Protein AF-A0A1Y0MY47-F1 (afdb_monomer)

Nearest PDB structures (foldseek):
  3zuo-assembly1_A  TM=5.019E-01  e=5.724E-01  Ornithodoros moubata
  3zuo-assembly2_B  TM=4.704E-01  e=4.628E-01  Ornithodoros moubata
  5hcd-assembly1_C  TM=4.624E-01  e=4.628E-01  Ornithodoros moubata
  3q6a-assembly1_D  TM=3.380E-01  e=1.490E+00  Staphylococcus saprophyticus subsp. saprophyticus ATCC 15305 = NCTC 7292
  8vo3-assembly1_A-2  TM=2.794E-01  e=2.279E+00  Papaver somniferum

Sequence (112 aa):
MNTKENYNECLANLVGKWTTEDDKYNYIFQIFPYTEDGAETDMYQLHFIENSTGKLMFGFYKISIENGSCYIDFLNTKHKVLSIERSIKIPTMKLEDKHGNITIYQGRESVF

Secondary structure (DSSP, 8-state):
--HHHHHHHHHTTT-EEEE-TT--EEEEEEEEEEEETTEEEEEEEEEEEETTT--EEEEEEEEEEETTEEEEEETTEEEEEEEEE--SS--EEEEE-TTS-EEEEEEEP---

Mean predicted aligned error: 6.35 Å

pLDDT: mean 82.99, std 14.49, range [35.62, 96.19]

Foldseek 3Di:
DPPVVVCCVVPVQVAAWKAFPVRQKTKGWDAPFDDDPNDTDQKGKIWMAGPVPRDIDIWIKHWDADPNWIWIATPNWIWTWPDFADDPPWTWTWTATPVRDITIITGDPDPD

Solvent-accessible surface area (backbone atoms only — not comparable to full-atom values): 6462 Å² total; per-residue (Å²): 133,62,71,72,62,67,42,47,81,72,41,77,70,62,63,45,37,32,26,43,89,84,53,54,41,44,37,36,42,44,97,47,68,40,65,59,99,85,40,84,48,80,35,22,44,26,40,36,29,34,60,92,76,65,49,78,45,80,52,51,32,33,72,51,75,56,96,92,40,40,31,42,36,39,90,97,41,59,23,39,57,75,48,72,46,85,47,98,84,55,29,38,35,36,33,29,39,91,86,69,52,77,49,58,30,39,43,49,84,80,90,122

Structure (mmCIF, N/CA/C/O backbone):
data_AF-A0A1Y0MY47-F1
#
_entry.id   AF-A0A1Y0MY47-F1
#
loop_
_atom_site.group_PDB
_atom_site.id
_atom_site.type_symbol
_atom_site.label_atom_id
_atom_site.label_alt_id
_atom_site.label_comp_id
_atom_site.label_asym_id
_atom_site.label_entity_id
_atom_site.label_seq_id
_atom_site.pdbx_PDB_ins_code
_atom_site.Cartn_x
_atom_site.Cartn_y
_atom_site.Cartn_z
_atom_site.occupancy
_atom_site.B_iso_or_equiv
_atom_site.auth_seq_id
_atom_site.auth_comp_id
_atom_site.auth_asym_id
_atom_site.auth_atom_id
_atom_site.pdbx_PDB_model_num
ATOM 1 N N . MET A 1 1 ? 11.654 2.343 -23.619 1.00 43.41 1 MET A N 1
ATOM 2 C CA . ME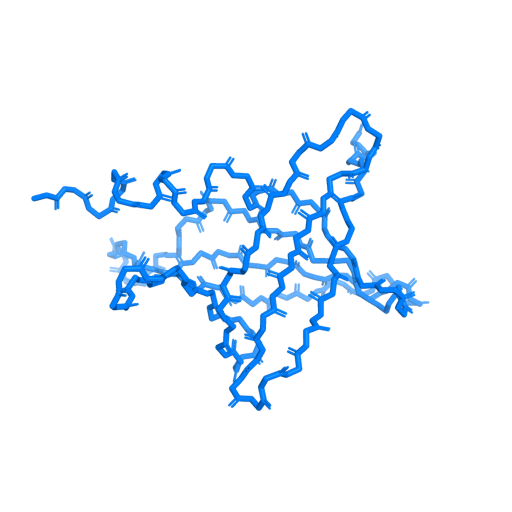T A 1 1 ? 10.742 3.066 -22.708 1.00 43.41 1 MET A CA 1
ATOM 3 C C . MET A 1 1 ? 11.266 2.879 -21.305 1.00 43.41 1 MET A C 1
ATOM 5 O O . MET A 1 1 ? 11.540 1.746 -20.931 1.00 43.41 1 MET A O 1
ATOM 9 N N . ASN A 1 2 ? 11.512 3.979 -20.600 1.00 45.41 2 ASN A N 1
ATOM 10 C CA . ASN A 1 2 ? 12.129 3.977 -19.281 1.00 45.41 2 ASN A CA 1
ATOM 11 C C . ASN A 1 2 ? 11.060 3.549 -18.266 1.00 45.41 2 ASN A C 1
ATOM 13 O O . ASN A 1 2 ? 10.022 4.203 -18.182 1.00 45.41 2 ASN A O 1
ATOM 17 N N . THR A 1 3 ? 11.264 2.462 -17.519 1.00 50.91 3 THR A N 1
ATOM 18 C CA . THR A 1 3 ? 10.296 1.939 -16.528 1.00 50.91 3 THR A CA 1
ATOM 19 C C . THR A 1 3 ? 9.818 3.056 -15.589 1.00 50.91 3 THR A C 1
ATOM 21 O O . THR A 1 3 ? 8.635 3.164 -15.279 1.00 50.91 3 THR A O 1
ATOM 24 N N . LYS A 1 4 ? 10.732 3.984 -15.271 1.00 49.25 4 LYS A N 1
ATOM 25 C CA . LYS A 1 4 ? 10.536 5.209 -14.481 1.00 49.25 4 LYS A CA 1
ATOM 26 C C . LYS A 1 4 ? 9.463 6.179 -15.005 1.00 49.25 4 LYS A C 1
ATOM 28 O O . LYS A 1 4 ? 8.815 6.831 -14.195 1.00 49.25 4 LYS A O 1
ATOM 33 N N . GLU A 1 5 ? 9.262 6.290 -16.319 1.00 49.53 5 GLU A N 1
ATOM 34 C CA . GLU A 1 5 ? 8.27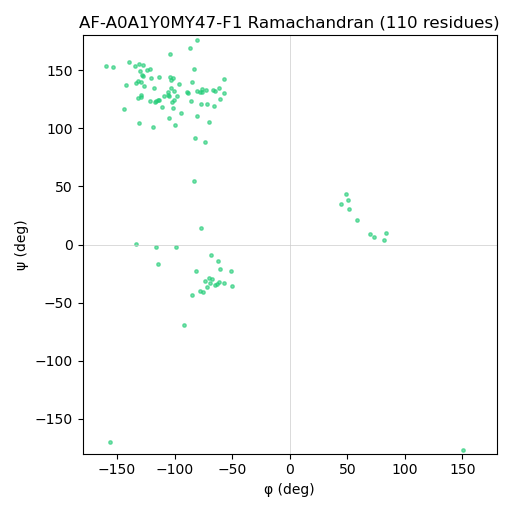3 7.214 -16.906 1.00 49.53 5 GLU A CA 1
ATOM 35 C C . GLU A 1 5 ? 6.844 6.668 -16.801 1.00 49.53 5 GLU A C 1
ATOM 37 O O . GLU A 1 5 ? 5.942 7.408 -16.419 1.00 49.53 5 GLU A O 1
ATOM 42 N N . ASN A 1 6 ? 6.646 5.364 -17.019 1.00 51.00 6 ASN A N 1
ATOM 43 C CA . ASN A 1 6 ? 5.336 4.717 -16.854 1.00 51.00 6 ASN A CA 1
ATOM 44 C C . ASN A 1 6 ? 4.886 4.688 -15.383 1.00 51.00 6 ASN A C 1
ATOM 46 O O . ASN A 1 6 ? 3.697 4.746 -15.077 1.00 51.00 6 ASN A O 1
ATOM 50 N N . TYR A 1 7 ? 5.845 4.632 -14.457 1.00 61.38 7 TYR A N 1
ATOM 51 C CA . TYR A 1 7 ? 5.588 4.711 -13.025 1.00 61.38 7 TYR A CA 1
ATOM 52 C C . TYR A 1 7 ? 5.011 6.071 -12.605 1.00 61.38 7 TYR A C 1
ATOM 54 O O . TYR A 1 7 ? 4.139 6.101 -11.743 1.00 61.38 7 TYR A O 1
ATOM 62 N N . ASN A 1 8 ? 5.411 7.185 -13.229 1.00 55.94 8 ASN A N 1
ATOM 63 C CA . ASN A 1 8 ? 4.949 8.521 -12.831 1.00 55.94 8 ASN A CA 1
ATOM 64 C C . ASN A 1 8 ? 3.431 8.726 -12.992 1.00 55.94 8 ASN A C 1
ATOM 66 O O . ASN A 1 8 ? 2.838 9.393 -12.147 1.00 55.94 8 ASN A O 1
ATOM 70 N N . GLU A 1 9 ? 2.782 8.121 -13.993 1.00 57.97 9 GLU A N 1
ATOM 71 C CA . GLU A 1 9 ? 1.316 8.198 -14.141 1.00 57.97 9 GLU A CA 1
ATOM 72 C C . GLU A 1 9 ? 0.575 7.376 -13.076 1.00 57.97 9 GLU A C 1
ATOM 74 O O . GLU A 1 9 ? -0.446 7.817 -12.551 1.00 57.97 9 GLU A O 1
ATOM 79 N N . CYS A 1 10 ? 1.119 6.219 -12.689 1.00 66.44 10 CYS A N 1
ATOM 80 C CA . CYS A 1 10 ? 0.537 5.373 -11.645 1.00 66.44 10 CYS A CA 1
ATOM 81 C C . CYS A 1 10 ? 0.876 5.835 -10.211 1.00 66.44 10 CYS A C 1
ATOM 83 O O . CYS A 1 10 ? 0.174 5.455 -9.274 1.00 66.44 10 CYS A O 1
ATOM 85 N N . LEU A 1 11 ? 1.964 6.597 -10.007 1.00 65.81 11 LEU A N 1
ATOM 86 C CA . LEU A 1 11 ? 2.621 6.716 -8.692 1.00 65.81 11 LEU A CA 1
ATOM 87 C C . LEU A 1 11 ? 2.979 8.109 -8.214 1.00 65.81 11 LEU A C 1
ATOM 89 O O . LEU A 1 11 ? 3.487 8.217 -7.094 1.00 65.81 11 LEU A O 1
ATOM 93 N N . ALA A 1 12 ? 2.686 9.169 -8.968 1.00 61.75 12 ALA A N 1
ATOM 94 C CA . ALA A 1 12 ? 3.029 10.534 -8.553 1.00 61.75 12 ALA A CA 1
ATOM 95 C C . ALA A 1 12 ? 2.563 10.881 -7.121 1.00 61.75 12 ALA A C 1
ATOM 97 O O . ALA A 1 12 ? 3.143 11.746 -6.464 1.00 61.75 12 ALA A O 1
ATOM 98 N N . ASN A 1 13 ? 1.547 10.173 -6.614 1.00 69.19 13 ASN A N 1
ATOM 99 C CA . ASN A 1 13 ? 0.924 10.460 -5.333 1.00 69.19 13 ASN A CA 1
ATOM 100 C C . ASN A 1 13 ? 1.054 9.365 -4.266 1.00 69.19 13 ASN A C 1
ATOM 102 O O . ASN A 1 13 ? 0.593 9.619 -3.160 1.00 69.19 13 ASN A O 1
ATOM 106 N N . LEU A 1 14 ? 1.673 8.206 -4.542 1.00 80.06 14 LEU A N 1
ATOM 107 C CA . LEU A 1 14 ? 1.785 7.109 -3.560 1.00 80.06 14 LEU A CA 1
ATOM 108 C C . LEU A 1 14 ? 2.720 7.463 -2.395 1.00 80.06 14 LEU A C 1
ATOM 110 O O . LEU A 1 14 ? 2.503 7.028 -1.268 1.00 80.06 14 LEU A O 1
ATOM 114 N N . VAL A 1 15 ? 3.760 8.256 -2.653 1.00 84.00 15 VAL A N 1
ATOM 115 C CA . VAL A 1 15 ? 4.733 8.635 -1.622 1.00 84.00 15 VAL A CA 1
ATOM 116 C C . VAL A 1 15 ? 4.049 9.394 -0.502 1.00 84.00 15 VAL A C 1
ATOM 118 O O . VAL A 1 15 ? 3.410 10.424 -0.736 1.00 84.00 15 VAL A O 1
ATOM 121 N N . GLY A 1 16 ? 4.224 8.894 0.715 1.00 86.69 16 GLY A N 1
ATOM 122 C CA . GLY A 1 16 ? 3.630 9.482 1.902 1.00 86.69 16 GLY A CA 1
ATOM 123 C C . GLY A 1 16 ? 3.340 8.455 2.982 1.00 86.69 16 GLY A C 1
ATOM 124 O O . GLY A 1 16 ? 3.651 7.268 2.854 1.00 86.69 16 GLY A O 1
ATOM 125 N N . LYS A 1 17 ? 2.738 8.957 4.059 1.00 91.44 17 LYS A N 1
ATOM 126 C CA . LYS A 1 17 ? 2.263 8.172 5.190 1.00 91.44 17 LYS A CA 1
ATOM 127 C C . LYS A 1 17 ? 0.765 7.923 5.038 1.00 91.44 17 LYS A C 1
ATOM 129 O O . LYS A 1 17 ? 0.002 8.871 4.873 1.00 91.44 17 LYS A O 1
ATOM 134 N N . TRP A 1 18 ? 0.355 6.669 5.134 1.00 92.56 18 TRP A N 1
ATOM 135 C CA . TRP A 1 18 ? -1.003 6.200 4.889 1.00 92.56 18 TRP A CA 1
ATOM 136 C C . TRP A 1 18 ? -1.464 5.296 6.023 1.00 92.56 18 TRP A C 1
ATOM 138 O O . TRP A 1 18 ? -0.690 4.474 6.504 1.00 92.56 18 TRP A O 1
ATOM 148 N N . THR A 1 19 ? -2.723 5.406 6.425 1.00 94.62 19 THR A N 1
ATOM 149 C CA . THR A 1 19 ? -3.332 4.521 7.428 1.00 94.62 19 THR A CA 1
ATOM 150 C C . THR A 1 19 ? -4.709 4.069 6.965 1.00 94.62 19 THR A C 1
ATOM 152 O O . THR A 1 19 ? -5.362 4.768 6.191 1.00 94.62 19 THR A O 1
ATOM 155 N N . THR A 1 20 ? -5.150 2.914 7.436 1.00 92.81 20 THR A N 1
ATOM 156 C CA . THR A 1 20 ? -6.512 2.399 7.256 1.00 92.81 20 THR A CA 1
ATOM 157 C C . THR A 1 20 ? -7.447 2.916 8.351 1.00 92.81 20 THR A C 1
ATOM 159 O O . THR A 1 20 ? -7.006 3.516 9.329 1.00 92.81 20 THR A O 1
ATOM 162 N N . GLU A 1 21 ? -8.757 2.704 8.194 1.00 90.19 21 GLU A N 1
ATOM 163 C CA . GLU A 1 21 ? -9.767 3.140 9.176 1.00 90.19 21 GLU A CA 1
ATOM 164 C C . GLU A 1 21 ? -9.588 2.489 10.557 1.00 90.19 21 GLU A C 1
ATOM 166 O O . GLU A 1 21 ? -9.835 3.131 11.574 1.00 90.19 21 GLU A O 1
ATOM 171 N N . ASP A 1 22 ? -9.100 1.245 10.601 1.00 90.50 22 ASP A N 1
ATOM 172 C CA . ASP A 1 22 ? -8.769 0.558 11.855 1.00 90.50 22 ASP A CA 1
ATOM 173 C C . ASP A 1 22 ? -7.563 1.175 12.590 1.00 90.50 22 ASP A C 1
ATOM 175 O O . ASP A 1 22 ? -7.273 0.787 13.721 1.00 90.50 22 ASP A O 1
ATOM 179 N N . ASP A 1 23 ? -6.865 2.112 11.935 1.00 89.56 23 ASP A N 1
ATOM 180 C CA . ASP A 1 23 ? -5.670 2.820 12.386 1.00 89.56 23 ASP A CA 1
ATOM 181 C C . ASP A 1 23 ? -4.635 1.890 13.030 1.00 89.56 23 ASP A C 1
ATOM 183 O O . ASP A 1 23 ? -3.942 2.254 13.982 1.00 89.56 23 ASP A O 1
ATOM 187 N N . LYS A 1 24 ? -4.533 0.655 12.525 1.00 93.88 24 LYS A N 1
ATOM 188 C CA . LYS A 1 24 ? -3.646 -0.359 13.100 1.00 93.88 24 LYS A CA 1
ATOM 189 C C . LYS A 1 24 ? -2.186 -0.094 12.744 1.00 93.88 24 LYS A C 1
ATOM 191 O O . LYS A 1 24 ? -1.298 -0.237 13.590 1.00 93.88 24 LYS A O 1
ATOM 196 N N . TYR A 1 25 ? -1.944 0.304 11.497 1.00 94.62 25 TYR A N 1
ATOM 197 C CA . TYR A 1 25 ? -0.612 0.558 10.964 1.00 94.62 25 TYR A CA 1
ATOM 198 C C . TYR A 1 25 ? -0.552 1.871 10.196 1.00 94.62 25 TYR A C 1
ATOM 200 O O . TYR A 1 25 ? -1.411 2.171 9.373 1.00 94.62 25 TYR A O 1
ATOM 208 N N . ASN A 1 26 ? 0.543 2.599 10.390 1.00 94.50 26 ASN A N 1
ATOM 209 C CA . ASN A 1 26 ? 0.951 3.662 9.486 1.00 94.50 26 ASN A CA 1
ATOM 210 C C . ASN A 1 26 ? 1.958 3.118 8.468 1.00 94.50 26 ASN A C 1
ATOM 212 O O . ASN A 1 26 ? 3.083 2.794 8.840 1.00 94.50 26 ASN A O 1
ATOM 216 N N . TYR A 1 27 ? 1.574 3.067 7.197 1.00 93.94 27 TYR A N 1
ATOM 217 C CA . TYR A 1 27 ? 2.404 2.679 6.058 1.00 93.94 27 TYR A CA 1
ATOM 218 C C . TYR A 1 27 ? 3.116 3.896 5.474 1.00 93.94 27 TYR A C 1
ATOM 220 O O . TYR A 1 27 ? 2.484 4.911 5.205 1.00 93.94 27 TYR A O 1
ATOM 228 N N . ILE A 1 28 ? 4.420 3.805 5.247 1.00 92.56 28 ILE A N 1
ATOM 229 C CA . ILE A 1 28 ? 5.247 4.874 4.689 1.00 92.56 28 ILE A CA 1
ATOM 230 C C . ILE A 1 28 ? 5.840 4.361 3.377 1.00 92.56 28 ILE A C 1
ATOM 232 O O . ILE A 1 28 ? 6.808 3.599 3.378 1.00 92.56 28 ILE A O 1
ATOM 236 N N . PHE A 1 29 ? 5.246 4.778 2.260 1.00 89.81 29 PHE A N 1
ATOM 237 C CA . PHE A 1 29 ? 5.731 4.440 0.922 1.00 89.81 29 PHE A CA 1
ATOM 238 C C . PHE A 1 29 ? 6.805 5.446 0.504 1.00 89.81 29 PHE A C 1
ATOM 240 O O . PHE A 1 29 ? 6.559 6.656 0.501 1.00 89.81 29 PHE A O 1
ATOM 247 N N . GLN A 1 30 ? 7.996 4.953 0.161 1.00 84.06 30 GLN A N 1
ATOM 248 C CA . GLN A 1 30 ? 9.153 5.768 -0.211 1.00 84.06 30 GLN A CA 1
ATOM 249 C C . GLN A 1 30 ? 9.751 5.286 -1.536 1.00 84.06 30 GLN A C 1
ATOM 251 O O . GLN A 1 30 ? 9.917 4.089 -1.745 1.00 84.06 30 GLN A O 1
ATOM 256 N N . ILE A 1 31 ? 10.166 6.212 -2.407 1.00 78.38 31 ILE A N 1
ATOM 257 C CA . ILE A 1 31 ? 10.844 5.886 -3.679 1.00 78.38 31 ILE A CA 1
ATOM 258 C C . ILE A 1 31 ? 12.343 5.670 -3.419 1.00 78.38 31 ILE A C 1
ATOM 260 O O . ILE A 1 31 ? 13.196 6.334 -4.003 1.00 78.38 31 ILE A O 1
ATOM 264 N N . PHE A 1 32 ? 12.668 4.764 -2.499 1.00 78.25 32 PHE A N 1
ATOM 265 C CA . PHE A 1 32 ? 14.026 4.253 -2.340 1.00 78.25 32 PHE A CA 1
ATOM 266 C C . PHE A 1 32 ? 14.088 2.894 -3.036 1.00 78.25 32 PHE A C 1
ATOM 268 O O . PHE A 1 32 ? 13.527 1.931 -2.500 1.00 78.25 32 PHE A O 1
ATOM 275 N N . PRO A 1 33 ? 14.675 2.818 -4.248 1.00 74.56 33 PRO A N 1
ATOM 276 C CA . PRO A 1 33 ? 14.809 1.553 -4.949 1.00 74.56 33 PRO A CA 1
ATOM 277 C C . PRO A 1 33 ? 15.657 0.608 -4.103 1.00 74.56 33 PRO A C 1
ATOM 279 O O . PRO A 1 33 ? 16.689 0.992 -3.549 1.00 74.56 33 PRO A O 1
ATOM 282 N N . TYR A 1 34 ? 15.195 -0.627 -3.985 1.00 76.06 34 TYR A N 1
ATOM 283 C CA . TYR A 1 34 ? 15.965 -1.684 -3.365 1.00 76.06 34 TYR A CA 1
ATOM 284 C C . TYR A 1 34 ? 17.040 -2.156 -4.343 1.00 76.06 34 TYR A C 1
ATOM 286 O O . TYR A 1 34 ? 16.754 -2.417 -5.516 1.00 76.06 34 TYR A O 1
ATOM 294 N N . THR A 1 35 ? 18.272 -2.257 -3.855 1.00 77.12 35 THR A N 1
ATOM 295 C CA . THR A 1 35 ? 19.393 -2.821 -4.599 1.00 77.12 35 THR A CA 1
ATOM 296 C C . THR A 1 35 ? 19.711 -4.212 -4.069 1.00 77.12 35 THR A C 1
ATOM 298 O O . THR A 1 35 ? 19.901 -4.403 -2.868 1.00 77.12 35 THR A O 1
ATOM 301 N N . GLU A 1 36 ? 19.781 -5.182 -4.974 1.00 76.06 36 GLU A N 1
ATOM 302 C CA . GLU A 1 36 ? 20.216 -6.551 -4.688 1.00 76.06 36 GLU A CA 1
ATOM 303 C C . GLU A 1 36 ? 21.501 -6.794 -5.480 1.00 76.06 36 GLU A C 1
ATOM 305 O O . GLU A 1 36 ? 21.544 -6.540 -6.683 1.00 76.06 36 GLU A O 1
ATOM 310 N N . ASP A 1 37 ? 22.586 -7.164 -4.796 1.00 81.88 37 ASP A N 1
ATOM 311 C CA . ASP A 1 37 ? 23.911 -7.391 -5.399 1.00 81.88 37 ASP A CA 1
ATOM 312 C C . ASP A 1 37 ? 24.435 -6.240 -6.286 1.00 81.88 37 ASP A C 1
ATOM 314 O O . ASP A 1 37 ? 25.196 -6.436 -7.234 1.00 81.88 37 ASP A O 1
ATOM 318 N N . GLY A 1 38 ? 24.042 -5.002 -5.968 1.00 74.56 38 GLY A N 1
ATOM 319 C CA . GLY A 1 38 ? 24.450 -3.803 -6.707 1.00 74.56 38 GLY A CA 1
ATOM 320 C C . GLY A 1 38 ? 23.646 -3.524 -7.982 1.00 74.56 38 GLY A C 1
ATOM 321 O O . GLY A 1 38 ? 23.946 -2.545 -8.666 1.00 74.56 38 GLY A O 1
ATOM 322 N N . ALA A 1 39 ? 22.617 -4.321 -8.287 1.00 72.75 39 ALA A N 1
ATOM 323 C CA . ALA A 1 39 ? 21.658 -4.049 -9.354 1.00 72.75 39 ALA A CA 1
ATOM 324 C C . ALA A 1 39 ? 20.392 -3.371 -8.801 1.00 72.75 39 ALA A C 1
ATOM 326 O O . ALA A 1 39 ? 19.885 -3.745 -7.741 1.00 72.75 39 ALA A O 1
ATOM 327 N N . GLU A 1 40 ? 19.869 -2.367 -9.513 1.00 66.81 40 GLU A N 1
ATOM 328 C CA . GLU A 1 40 ? 18.554 -1.790 -9.203 1.00 66.81 40 GLU A CA 1
ATOM 329 C C . GLU A 1 40 ? 17.450 -2.822 -9.474 1.00 66.81 40 GLU A C 1
ATOM 331 O O . GLU A 1 40 ? 17.426 -3.456 -10.531 1.00 66.81 40 GLU A O 1
ATOM 336 N N . THR A 1 41 ? 16.523 -2.973 -8.527 1.00 75.62 41 THR A N 1
ATOM 337 C CA . THR A 1 41 ? 15.326 -3.812 -8.685 1.00 75.62 41 THR A CA 1
ATOM 338 C C . THR A 1 41 ? 14.081 -2.953 -8.928 1.00 75.62 41 THR A C 1
ATOM 340 O O . THR A 1 41 ? 14.060 -1.762 -8.621 1.00 75.62 41 THR A O 1
ATOM 343 N N . ASP A 1 42 ? 12.997 -3.571 -9.407 1.00 76.00 42 ASP A N 1
ATOM 344 C CA . ASP A 1 42 ? 11.662 -2.946 -9.473 1.00 76.00 42 ASP A CA 1
ATOM 345 C C . ASP A 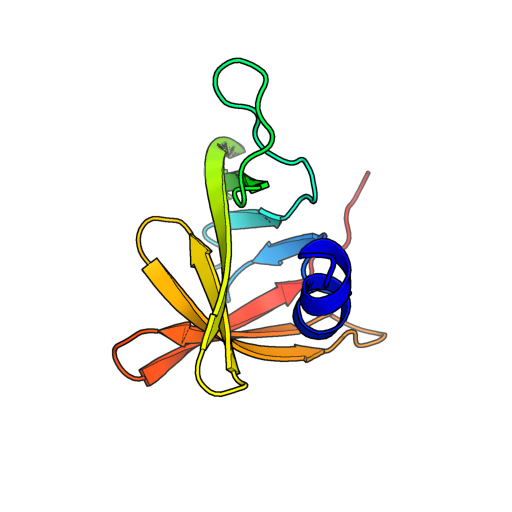1 42 ? 10.950 -2.897 -8.098 1.00 76.00 42 ASP A C 1
ATOM 347 O O . ASP A 1 42 ? 9.731 -2.714 -8.025 1.00 76.00 42 ASP A O 1
ATOM 351 N N . MET A 1 43 ? 11.680 -3.124 -7.000 1.00 84.69 43 MET A N 1
ATOM 352 C CA . MET A 1 43 ? 11.150 -3.091 -5.638 1.00 84.69 43 MET A CA 1
ATOM 353 C C . MET A 1 43 ? 11.562 -1.805 -4.929 1.00 84.69 43 MET A C 1
ATOM 355 O O . MET A 1 43 ? 12.672 -1.300 -5.079 1.00 84.69 43 MET A O 1
ATOM 359 N N . TYR A 1 44 ? 10.661 -1.303 -4.099 1.00 86.25 44 TYR A N 1
ATOM 360 C CA . TYR A 1 44 ? 10.834 -0.107 -3.292 1.00 86.25 44 TYR A CA 1
ATOM 361 C C . TYR A 1 44 ? 10.677 -0.447 -1.812 1.00 86.25 44 TYR A C 1
ATOM 363 O O . TYR A 1 44 ? 9.949 -1.373 -1.449 1.00 86.25 44 TYR A O 1
ATOM 371 N N . GLN A 1 45 ? 11.347 0.304 -0.943 1.00 88.00 45 GLN A N 1
ATOM 372 C CA . GLN A 1 45 ? 11.252 0.102 0.503 1.00 88.00 45 GLN A CA 1
ATOM 373 C C . GLN A 1 45 ? 9.900 0.562 1.064 1.00 88.00 45 GLN A C 1
ATOM 375 O O . GLN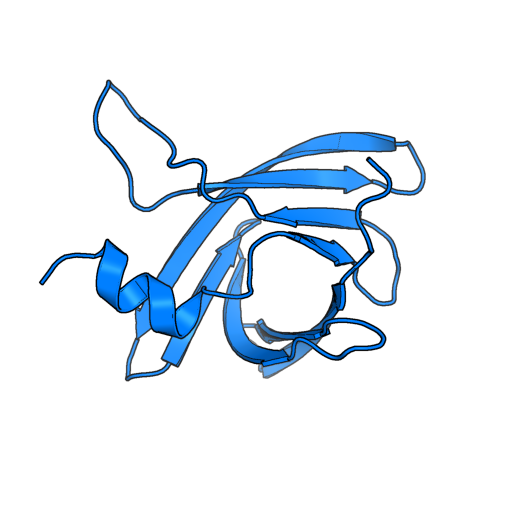 A 1 45 ? 9.447 1.677 0.808 1.00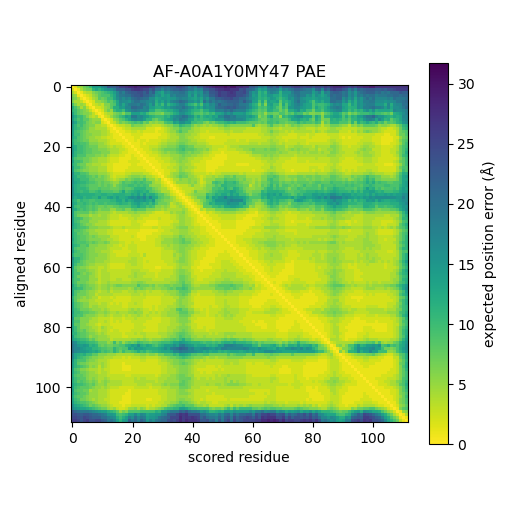 88.00 45 GLN A O 1
ATOM 380 N N . LEU A 1 46 ? 9.282 -0.284 1.888 1.00 91.75 46 LEU A N 1
ATOM 381 C CA . LEU A 1 46 ? 8.096 0.031 2.680 1.00 91.75 46 LEU A CA 1
ATOM 382 C C . LEU A 1 46 ? 8.460 0.007 4.162 1.00 91.75 46 LEU A C 1
ATOM 384 O O . LEU A 1 46 ? 8.897 -1.019 4.684 1.00 91.75 46 LEU A O 1
ATOM 388 N N . HIS A 1 47 ? 8.192 1.102 4.864 1.00 93.06 47 HIS A N 1
ATOM 389 C CA . HIS A 1 47 ? 8.176 1.095 6.323 1.00 93.06 47 HIS A CA 1
ATOM 390 C C . HIS A 1 47 ? 6.740 1.055 6.817 1.00 93.06 47 HIS A C 1
ATOM 392 O O . HIS A 1 47 ? 5.862 1.683 6.231 1.00 93.06 47 HIS A O 1
ATOM 398 N N . PHE A 1 48 ? 6.484 0.339 7.904 1.00 94.12 48 PHE A N 1
ATOM 399 C CA . PHE A 1 48 ? 5.191 0.397 8.567 1.00 94.12 48 PHE A CA 1
ATOM 400 C C . PHE A 1 48 ? 5.348 0.334 10.080 1.00 94.12 48 PHE A C 1
ATOM 402 O O . PHE A 1 48 ? 6.174 -0.407 10.610 1.00 94.12 48 PHE A O 1
ATOM 409 N N . ILE A 1 49 ? 4.579 1.171 10.768 1.00 94.94 49 ILE A N 1
ATOM 410 C CA . ILE A 1 49 ? 4.645 1.354 12.218 1.00 94.94 49 ILE A CA 1
ATOM 411 C C . ILE A 1 49 ? 3.332 0.854 12.800 1.00 94.94 49 ILE A C 1
ATOM 413 O O . ILE A 1 49 ? 2.268 1.313 12.387 1.00 94.94 49 ILE A O 1
ATOM 417 N N . GLU A 1 50 ? 3.400 -0.081 13.742 1.00 95.69 50 GLU A N 1
ATOM 418 C CA . GLU A 1 50 ? 2.235 -0.498 14.524 1.00 95.69 50 GLU A CA 1
ATOM 419 C C . GLU A 1 50 ? 1.852 0.600 15.517 1.00 95.69 50 GLU A C 1
ATOM 421 O O . GLU A 1 50 ? 2.656 0.966 16.373 1.00 95.69 50 GLU A O 1
ATOM 426 N N . ASN A 1 51 ? 0.630 1.125 15.431 1.00 92.19 51 ASN A N 1
ATOM 427 C CA . ASN A 1 51 ? 0.251 2.312 16.204 1.00 92.19 51 ASN A CA 1
ATOM 428 C C . ASN A 1 51 ? 0.125 2.045 17.708 1.00 92.19 51 ASN A C 1
ATOM 430 O O . ASN A 1 51 ? 0.385 2.938 18.510 1.00 92.19 51 ASN A O 1
ATOM 434 N N . SER A 1 52 ? -0.225 0.820 18.103 1.00 94.56 52 SER A N 1
ATOM 435 C CA . SER A 1 52 ? -0.378 0.446 19.515 1.00 94.56 52 SER A CA 1
ATOM 436 C C . SER A 1 52 ? 0.953 0.308 20.258 1.00 94.56 52 SER A C 1
ATOM 438 O O . SER A 1 52 ? 1.007 0.557 21.460 1.00 94.56 52 SER A O 1
ATOM 440 N N . THR A 1 53 ? 2.021 -0.096 19.566 1.00 96.12 53 THR A N 1
ATOM 441 C CA . THR A 1 53 ? 3.327 -0.400 20.178 1.00 96.12 53 THR A CA 1
ATOM 442 C C . THR A 1 53 ? 4.435 0.555 19.740 1.00 96.12 53 THR A C 1
ATOM 444 O O . THR A 1 53 ? 5.497 0.588 20.357 1.00 96.12 53 THR A O 1
ATOM 447 N N . GLY A 1 54 ? 4.224 1.305 18.655 1.00 93.38 54 GLY A N 1
ATOM 448 C CA . GLY A 1 54 ? 5.261 2.085 17.982 1.00 93.38 54 GLY A CA 1
ATOM 449 C C . GLY A 1 54 ? 6.304 1.223 17.263 1.00 93.38 54 GLY A C 1
ATOM 450 O O . GLY A 1 54 ? 7.324 1.747 16.815 1.00 93.38 54 GLY A O 1
ATOM 451 N N . LYS A 1 55 ? 6.092 -0.096 17.152 1.00 96.19 55 LYS A N 1
ATOM 452 C CA . LYS A 1 55 ? 7.060 -1.012 16.546 1.00 96.19 55 LYS A CA 1
ATOM 453 C C . LYS A 1 55 ? 7.220 -0.715 15.056 1.00 96.19 55 LYS A C 1
ATOM 455 O O . LYS A 1 55 ? 6.271 -0.856 14.284 1.00 96.19 55 LYS A O 1
ATOM 460 N N . LEU A 1 56 ? 8.443 -0.362 14.662 1.00 95.00 56 LEU A N 1
ATOM 461 C CA . LEU A 1 56 ? 8.836 -0.182 13.268 1.00 95.00 56 LEU A CA 1
ATOM 462 C C . LEU A 1 56 ? 9.127 -1.535 12.612 1.00 95.00 56 LEU A C 1
ATOM 464 O O . LEU A 1 56 ? 9.857 -2.366 13.155 1.00 95.00 56 LEU A O 1
ATOM 468 N N . MET A 1 57 ? 8.565 -1.731 11.426 1.00 94.81 57 MET A N 1
ATOM 469 C CA . MET A 1 57 ? 8.771 -2.899 10.585 1.00 94.81 57 MET A CA 1
ATOM 470 C C . MET A 1 57 ? 9.101 -2.472 9.157 1.00 94.81 57 MET A C 1
ATOM 472 O O . MET A 1 57 ? 8.752 -1.377 8.710 1.00 94.81 57 MET A O 1
ATOM 476 N N . PHE A 1 58 ? 9.786 -3.369 8.456 1.00 92.25 58 PHE A N 1
ATOM 477 C CA . PHE A 1 58 ? 10.317 -3.151 7.120 1.00 92.25 58 PHE A CA 1
ATOM 478 C C . PHE A 1 58 ? 9.722 -4.181 6.168 1.00 92.25 58 PHE A C 1
ATOM 480 O O . PHE A 1 58 ? 9.513 -5.339 6.531 1.00 92.25 58 PHE A O 1
ATOM 487 N N . GLY A 1 59 ? 9.459 -3.753 4.946 1.00 91.44 59 GLY A N 1
ATOM 488 C CA . GLY A 1 59 ? 9.015 -4.598 3.857 1.00 91.44 59 GLY A CA 1
ATOM 489 C C . GLY A 1 59 ? 9.363 -3.961 2.525 1.00 91.44 59 GLY A C 1
ATOM 490 O O . GLY A 1 59 ? 10.074 -2.957 2.454 1.00 91.44 59 GLY A O 1
ATOM 491 N N . PHE A 1 60 ? 8.817 -4.540 1.468 1.00 91.31 60 PHE A N 1
ATOM 492 C CA . PHE A 1 60 ? 8.985 -4.035 0.117 1.00 91.31 60 PHE A CA 1
ATOM 493 C C . PHE A 1 60 ? 7.628 -3.857 -0.540 1.00 91.31 60 PHE A C 1
ATOM 495 O O . PHE A 1 60 ? 6.657 -4.535 -0.183 1.00 91.31 60 PHE A O 1
ATOM 502 N N . TYR A 1 61 ? 7.582 -2.952 -1.509 1.00 91.19 61 TYR A N 1
ATOM 503 C CA . TYR A 1 61 ? 6.477 -2.857 -2.437 1.00 91.19 61 TYR A CA 1
ATOM 504 C C . TYR A 1 61 ? 6.970 -2.816 -3.879 1.00 91.19 61 TYR A C 1
ATOM 506 O O . TYR A 1 61 ? 8.050 -2.305 -4.166 1.00 91.19 61 TYR A O 1
ATOM 514 N N . LYS A 1 62 ? 6.168 -3.351 -4.794 1.00 89.19 62 LYS A N 1
ATOM 515 C CA . LYS A 1 62 ? 6.396 -3.285 -6.239 1.00 89.19 62 LYS A CA 1
ATOM 516 C C . LYS A 1 62 ? 5.185 -2.662 -6.907 1.00 89.19 62 LYS A C 1
ATOM 518 O O . LYS A 1 62 ? 4.063 -2.827 -6.431 1.00 89.19 62 LYS A O 1
ATOM 523 N N . ILE A 1 63 ? 5.413 -1.980 -8.025 1.00 86.06 63 ILE A N 1
ATOM 524 C CA . ILE A 1 63 ? 4.336 -1.535 -8.904 1.00 86.06 63 ILE A CA 1
ATOM 525 C C . ILE A 1 63 ? 4.401 -2.240 -10.239 1.00 86.06 63 ILE A C 1
ATOM 527 O O . ILE A 1 63 ? 5.471 -2.541 -10.762 1.00 86.06 63 ILE A O 1
ATOM 531 N N . SER A 1 64 ? 3.227 -2.525 -10.780 1.00 86.44 64 SER A N 1
ATOM 532 C CA . SER A 1 64 ? 3.064 -3.097 -12.106 1.00 86.44 64 SER A CA 1
ATOM 533 C C . SER A 1 64 ? 1.878 -2.458 -12.819 1.00 86.44 64 SER A C 1
ATOM 535 O O . SER A 1 64 ? 0.983 -1.887 -12.193 1.00 86.44 64 SER A O 1
ATOM 537 N N . ILE A 1 65 ? 1.895 -2.531 -14.148 1.00 85.38 65 ILE A N 1
ATOM 538 C CA . ILE A 1 65 ? 0.777 -2.131 -15.000 1.00 85.38 65 ILE A CA 1
ATOM 539 C C . ILE A 1 65 ? 0.317 -3.376 -15.743 1.00 85.38 65 ILE A C 1
ATOM 541 O O . ILE A 1 65 ? 1.101 -3.995 -16.461 1.00 85.38 65 ILE A O 1
ATOM 545 N N . GLU A 1 66 ? -0.953 -3.734 -15.589 1.00 87.25 66 GLU A N 1
ATOM 546 C CA . GLU A 1 66 ? -1.559 -4.885 -16.257 1.00 87.25 66 GLU A CA 1
ATOM 547 C C . GLU A 1 66 ? -2.879 -4.455 -16.878 1.00 87.25 66 GLU A C 1
ATOM 549 O O . GLU A 1 66 ? -3.736 -3.885 -16.205 1.00 87.25 66 GLU A O 1
ATOM 554 N N . ASN A 1 67 ? -3.041 -4.697 -18.182 1.00 86.94 67 ASN A N 1
ATOM 555 C CA . ASN A 1 67 ? -4.248 -4.331 -18.933 1.00 86.94 67 ASN A CA 1
ATOM 556 C C . ASN A 1 67 ? -4.670 -2.858 -18.735 1.00 86.94 67 ASN A C 1
ATOM 558 O O . ASN A 1 67 ? -5.852 -2.552 -18.599 1.00 86.94 67 ASN A O 1
ATOM 562 N N . GLY A 1 68 ? -3.692 -1.946 -18.666 1.00 83.12 68 GLY A N 1
ATOM 563 C CA . GLY A 1 68 ? -3.926 -0.512 -18.454 1.00 83.12 68 GLY A CA 1
ATOM 564 C C . GLY A 1 68 ? -4.345 -0.123 -17.031 1.00 83.12 68 GLY A C 1
ATOM 565 O O . GLY A 1 68 ? -4.670 1.034 -16.798 1.00 83.12 68 GLY A O 1
ATOM 566 N N . SER A 1 69 ? -4.345 -1.061 -16.079 1.00 87.19 69 SER A N 1
ATOM 567 C CA . SER A 1 69 ? -4.583 -0.796 -14.656 1.00 87.19 69 SER A CA 1
ATOM 568 C C . SER A 1 69 ? -3.275 -0.829 -13.867 1.00 87.19 69 SER A C 1
ATOM 570 O O . SER A 1 69 ? -2.416 -1.672 -14.122 1.00 87.19 69 SER A O 1
ATOM 572 N N . CYS A 1 70 ? -3.139 0.065 -12.888 1.00 88.50 70 CYS A N 1
ATOM 573 C CA . CYS A 1 70 ? -1.997 0.099 -11.978 1.00 88.50 70 CYS A CA 1
ATOM 574 C C . CYS A 1 70 ? -2.221 -0.863 -10.802 1.00 88.50 70 CYS A C 1
ATOM 576 O O . CYS A 1 70 ? -3.317 -0.919 -10.237 1.00 88.50 70 CYS A O 1
ATOM 578 N N . TYR A 1 71 ? -1.170 -1.569 -10.396 1.00 91.25 71 TYR A N 1
ATOM 579 C CA . TYR A 1 71 ? -1.179 -2.478 -9.256 1.00 91.25 71 TYR A CA 1
ATOM 580 C C . TYR A 1 71 ? -0.030 -2.176 -8.305 1.00 91.25 71 TYR A C 1
ATOM 582 O O . TYR A 1 71 ? 1.062 -1.816 -8.743 1.00 91.25 71 TYR A O 1
ATOM 590 N N . ILE A 1 72 ? -0.277 -2.367 -7.012 1.00 91.75 72 ILE A N 1
ATOM 591 C CA . ILE A 1 72 ? 0.730 -2.324 -5.961 1.00 91.75 72 ILE A CA 1
ATOM 592 C C . ILE A 1 72 ? 0.756 -3.652 -5.206 1.00 91.75 72 ILE A C 1
ATOM 594 O O . ILE A 1 72 ? 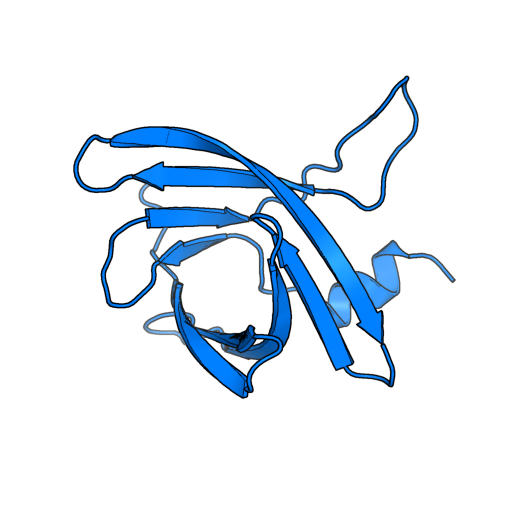-0.249 -4.113 -4.662 1.00 91.75 72 ILE A O 1
ATOM 598 N N . ASP A 1 73 ? 1.931 -4.262 -5.172 1.00 92.62 73 ASP A N 1
ATOM 599 C CA . ASP A 1 73 ? 2.211 -5.485 -4.433 1.00 92.62 73 ASP A CA 1
ATOM 600 C C . ASP A 1 73 ? 2.939 -5.108 -3.149 1.00 92.62 73 ASP A C 1
ATOM 602 O O . ASP A 1 73 ? 4.033 -4.559 -3.218 1.00 92.62 73 ASP A O 1
ATOM 606 N N . PHE A 1 74 ? 2.359 -5.382 -1.983 1.00 92.56 74 PHE A N 1
ATOM 607 C CA . PHE A 1 74 ? 3.022 -5.199 -0.688 1.00 92.56 74 PHE A CA 1
ATOM 608 C C . PHE A 1 74 ? 2.428 -6.155 0.345 1.00 92.56 74 PHE A C 1
ATOM 610 O O . PHE A 1 74 ? 1.281 -6.580 0.219 1.00 92.56 74 PHE A O 1
ATOM 617 N N . LEU A 1 75 ? 3.214 -6.533 1.360 1.00 89.19 75 LEU A N 1
ATOM 618 C CA . LEU A 1 75 ? 2.792 -7.493 2.396 1.00 89.19 75 LEU A CA 1
ATOM 619 C C . LEU A 1 75 ? 2.172 -8.778 1.813 1.00 89.19 75 LEU A C 1
ATOM 621 O O . LEU A 1 75 ? 1.144 -9.268 2.279 1.00 89.19 75 LEU A O 1
ATOM 625 N N . ASN A 1 76 ? 2.802 -9.310 0.760 1.00 87.81 76 ASN A N 1
ATOM 626 C CA . ASN A 1 76 ? 2.367 -10.509 0.034 1.00 87.81 76 ASN A CA 1
ATOM 627 C C . ASN A 1 76 ? 0.955 -10.416 -0.567 1.00 87.81 76 ASN A C 1
ATOM 629 O O . ASN A 1 76 ? 0.334 -11.442 -0.847 1.00 87.81 76 ASN A O 1
ATOM 633 N N . THR A 1 77 ? 0.447 -9.201 -0.775 1.00 91.69 77 THR A N 1
ATOM 634 C CA . THR A 1 77 ? -0.878 -8.967 -1.341 1.00 91.69 77 THR A CA 1
ATOM 635 C C . THR A 1 77 ? -0.786 -7.991 -2.504 1.00 91.69 77 THR A C 1
ATOM 637 O O . THR A 1 77 ? -0.204 -6.910 -2.396 1.00 91.69 77 THR A O 1
ATOM 640 N N . LYS A 1 78 ? -1.380 -8.400 -3.625 1.00 94.25 78 LYS A N 1
ATOM 641 C CA . LYS A 1 78 ? -1.536 -7.581 -4.819 1.00 94.25 78 LYS A CA 1
ATOM 642 C C . LYS A 1 78 ? -2.822 -6.790 -4.740 1.00 94.25 78 LYS A C 1
ATOM 644 O O . LYS A 1 78 ? -3.884 -7.378 -4.528 1.00 94.25 78 LYS A O 1
ATOM 649 N N . HIS A 1 79 ? -2.722 -5.493 -4.984 1.00 94.88 79 HIS A N 1
ATOM 650 C CA . HIS A 1 79 ? -3.870 -4.608 -4.993 1.00 94.88 79 HIS A CA 1
ATOM 651 C C . HIS A 1 79 ? -3.935 -3.822 -6.289 1.00 94.88 79 HIS A C 1
ATOM 653 O O . HIS A 1 79 ? -2.926 -3.288 -6.745 1.00 94.88 79 HIS A O 1
ATOM 659 N N . LYS A 1 80 ? -5.127 -3.706 -6.861 1.00 93.62 80 LYS A N 1
ATOM 660 C CA . LYS A 1 80 ? -5.398 -2.759 -7.935 1.00 93.62 80 LYS A CA 1
ATOM 661 C C . LYS A 1 80 ? -5.562 -1.366 -7.338 1.00 93.62 80 LYS A C 1
ATOM 663 O O . LYS A 1 80 ? -6.309 -1.177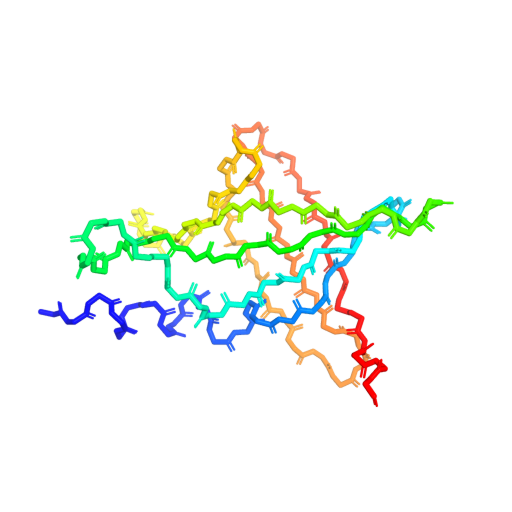 -6.380 1.00 93.62 80 LYS A O 1
ATOM 668 N N . VAL A 1 81 ? -4.881 -0.381 -7.911 1.00 91.69 81 VAL A N 1
ATOM 669 C CA . VAL A 1 81 ? -5.035 1.023 -7.525 1.00 91.69 81 VAL A CA 1
ATOM 670 C C . VAL A 1 81 ? -6.281 1.568 -8.216 1.00 91.69 81 VAL A C 1
ATOM 672 O O . VAL A 1 81 ? -6.301 1.711 -9.437 1.00 91.69 81 VAL A O 1
ATOM 675 N N . LEU A 1 82 ? -7.331 1.852 -7.444 1.00 91.50 82 LEU A N 1
ATOM 676 C CA . LEU A 1 82 ? -8.574 2.419 -7.974 1.00 91.50 82 LEU A CA 1
ATOM 677 C C . LEU A 1 82 ? -8.497 3.944 -8.084 1.00 91.50 82 LEU A C 1
ATOM 679 O O . LEU A 1 82 ? -8.926 4.514 -9.084 1.00 91.50 82 LEU A O 1
ATOM 683 N N . SER A 1 83 ? -7.953 4.608 -7.064 1.00 88.81 83 SER A N 1
ATOM 684 C CA . SER A 1 83 ? -7.660 6.043 -7.102 1.00 88.81 83 SER A CA 1
ATOM 685 C C . SER A 1 83 ? -6.625 6.439 -6.048 1.00 88.81 83 SER A C 1
ATOM 687 O O . SER A 1 83 ? -6.508 5.795 -5.004 1.00 88.81 83 SER A O 1
ATOM 689 N N . ILE A 1 84 ? -5.891 7.524 -6.316 1.00 87.25 84 ILE A N 1
ATOM 690 C CA . ILE A 1 84 ? -5.108 8.261 -5.318 1.00 87.25 84 ILE A CA 1
ATOM 691 C C . ILE A 1 84 ? -5.450 9.745 -5.466 1.00 87.25 84 ILE A C 1
ATOM 693 O O . ILE A 1 84 ? -5.025 10.411 -6.409 1.00 87.25 84 ILE A O 1
ATOM 697 N N . GLU A 1 85 ? -6.246 10.262 -4.540 1.00 85.50 85 GLU A N 1
ATOM 698 C CA . GLU A 1 85 ? -6.806 11.609 -4.569 1.00 85.50 85 GLU A CA 1
ATOM 699 C C . GLU A 1 85 ? -6.051 12.496 -3.569 1.00 85.50 85 GLU A C 1
ATOM 701 O O . GLU A 1 85 ? -6.211 12.357 -2.355 1.00 85.50 85 GLU A O 1
ATOM 706 N N . ARG A 1 86 ? -5.230 13.438 -4.054 1.00 72.62 86 ARG A N 1
ATOM 707 C CA . ARG A 1 86 ? -4.626 14.474 -3.198 1.00 72.62 86 ARG A CA 1
ATOM 708 C C . ARG A 1 86 ? -5.625 15.608 -2.980 1.00 72.62 86 ARG A C 1
ATOM 710 O O . ARG A 1 86 ? -5.716 16.540 -3.771 1.00 72.62 86 ARG A O 1
ATOM 717 N N . SER A 1 87 ? -6.406 15.499 -1.911 1.00 70.12 87 SER A N 1
ATOM 718 C CA . SER A 1 87 ? -7.284 16.570 -1.435 1.00 70.12 87 SER A CA 1
ATOM 719 C C . SER A 1 87 ? -6.509 17.568 -0.571 1.00 70.12 87 SER A C 1
ATOM 721 O O . SER A 1 87 ? -5.578 17.184 0.132 1.00 70.12 87 SER A O 1
ATOM 723 N N . ILE A 1 88 ? -6.950 18.831 -0.566 1.00 65.69 88 ILE A N 1
ATOM 724 C CA . ILE A 1 88 ? -6.466 19.887 0.346 1.00 65.69 88 ILE A CA 1
ATOM 725 C C . ILE A 1 88 ? 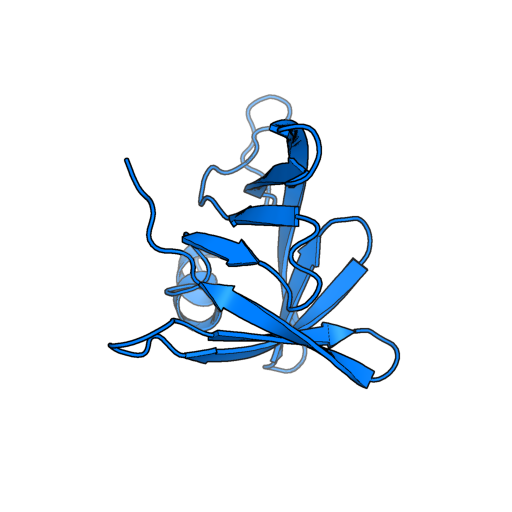-6.716 19.512 1.822 1.00 65.69 88 ILE A C 1
ATOM 727 O O . ILE A 1 88 ? -6.063 20.048 2.706 1.00 65.69 88 ILE A O 1
ATOM 731 N N . LYS A 1 89 ? -7.661 18.601 2.102 1.00 73.06 89 LYS A N 1
ATOM 732 C CA . LYS A 1 89 ? -7.988 18.167 3.469 1.00 73.06 89 LYS A CA 1
ATOM 733 C C . LYS A 1 89 ? -7.185 16.940 3.896 1.00 73.06 89 LYS A C 1
ATOM 735 O O . LYS A 1 89 ? -6.368 17.022 4.798 1.00 73.06 89 LYS A O 1
ATOM 740 N N . ILE A 1 90 ? -7.475 15.791 3.286 1.00 81.94 90 ILE A N 1
ATOM 741 C CA . ILE A 1 90 ? -6.871 14.497 3.624 1.00 81.94 90 ILE A CA 1
ATOM 742 C C . ILE A 1 90 ? -6.696 13.729 2.311 1.00 81.94 90 ILE A C 1
ATOM 744 O O . ILE A 1 90 ? -7.704 13.443 1.656 1.00 81.94 90 ILE A O 1
ATOM 748 N N . PRO A 1 91 ? -5.459 13.411 1.888 1.00 87.56 91 PRO A N 1
ATOM 749 C CA . PRO A 1 91 ? -5.236 12.542 0.741 1.00 87.56 91 PRO A CA 1
ATOM 750 C C . PRO A 1 91 ? -5.911 11.186 0.951 1.00 87.56 91 PRO A C 1
ATOM 752 O O . PRO A 1 91 ? -5.903 10.666 2.063 1.00 87.56 91 PRO A O 1
ATOM 755 N N . THR A 1 92 ? -6.476 10.587 -0.091 1.00 90.25 92 THR A N 1
ATOM 756 C CA . THR A 1 92 ? -7.042 9.232 0.003 1.00 90.25 92 THR A CA 1
ATOM 757 C C . THR A 1 92 ? -6.479 8.328 -1.077 1.00 90.25 92 THR A C 1
ATOM 759 O O . THR A 1 92 ? -6.207 8.773 -2.188 1.00 90.25 92 THR A O 1
ATOM 762 N N . MET A 1 93 ? -6.290 7.057 -0.745 1.00 91.12 93 MET A N 1
ATOM 763 C CA . MET A 1 93 ? -5.881 6.013 -1.675 1.00 91.12 93 MET A CA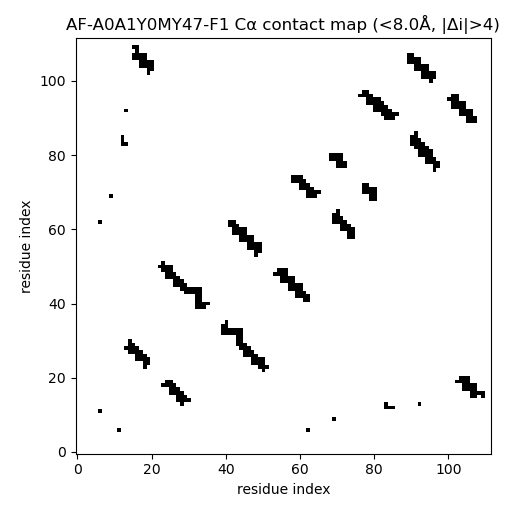 1
ATOM 764 C C . MET A 1 93 ? -6.845 4.838 -1.539 1.00 91.12 93 MET A C 1
ATOM 766 O O . MET A 1 93 ? -7.080 4.347 -0.439 1.00 91.12 93 MET A O 1
ATOM 770 N N . LYS A 1 94 ? -7.424 4.398 -2.656 1.00 93.12 94 LYS A N 1
ATOM 771 C CA . LYS A 1 94 ? -8.377 3.284 -2.708 1.00 93.12 94 LYS A CA 1
ATOM 772 C C . LYS A 1 94 ? -7.721 2.110 -3.413 1.00 93.12 94 LYS A C 1
ATOM 774 O O . LYS A 1 94 ? -7.358 2.224 -4.585 1.00 93.12 94 LYS A O 1
ATOM 779 N N . LEU A 1 95 ? -7.578 1.005 -2.694 1.00 94.25 95 LEU A N 1
ATOM 780 C CA . LEU A 1 95 ? -6.954 -0.218 -3.181 1.00 94.25 95 LEU A CA 1
ATOM 781 C C . LEU A 1 95 ? -7.973 -1.356 -3.177 1.00 94.25 95 LEU A C 1
ATOM 783 O O . LEU A 1 95 ? -8.693 -1.523 -2.199 1.00 94.25 95 LEU A O 1
ATOM 787 N N . GLU A 1 96 ? -8.022 -2.130 -4.255 1.00 95.81 96 GLU A N 1
ATOM 788 C CA . GLU A 1 96 ? -8.878 -3.312 -4.391 1.00 95.81 96 GLU A CA 1
ATOM 789 C C . GLU A 1 96 ? -8.027 -4.584 -4.357 1.00 95.81 96 GLU A C 1
ATOM 791 O O . GLU A 1 96 ? -7.054 -4.694 -5.104 1.00 95.81 96 GLU A O 1
ATOM 796 N N . ASP A 1 97 ? -8.369 -5.541 -3.496 1.00 94.62 97 ASP A N 1
ATOM 797 C CA . ASP A 1 97 ? -7.688 -6.835 -3.432 1.00 94.62 97 ASP A CA 1
ATOM 798 C C . ASP A 1 97 ? -8.177 -7.819 -4.519 1.00 94.62 97 ASP A C 1
ATOM 800 O O . ASP A 1 97 ? -9.119 -7.568 -5.271 1.00 94.62 97 ASP A O 1
ATOM 804 N N . LYS A 1 98 ? -7.555 -9.001 -4.591 1.00 92.62 98 LYS A N 1
ATOM 805 C CA . LYS A 1 98 ? -7.932 -10.061 -5.550 1.00 92.62 98 LYS A CA 1
ATOM 806 C C . LYS A 1 98 ? -9.358 -10.613 -5.380 1.00 92.62 98 LYS A C 1
ATOM 808 O O . LYS A 1 98 ? -9.816 -11.365 -6.237 1.00 92.62 98 LYS A O 1
ATOM 813 N N . HIS A 1 99 ? -10.016 -10.322 -4.261 1.00 94.50 99 HIS A N 1
ATOM 814 C CA . HIS A 1 99 ? -11.379 -10.742 -3.950 1.00 94.50 99 HIS A CA 1
ATOM 815 C C . HIS A 1 99 ? -12.407 -9.634 -4.234 1.00 94.50 99 HIS A C 1
ATOM 817 O O . HIS A 1 99 ? -13.601 -9.877 -4.075 1.00 94.50 99 HIS A O 1
ATOM 823 N N . GLY A 1 100 ? -11.964 -8.450 -4.673 1.00 93.50 100 GLY A N 1
ATOM 824 C CA . GLY A 1 100 ? -12.822 -7.288 -4.906 1.00 93.50 100 GLY A CA 1
ATOM 825 C C . GLY A 1 100 ? -13.110 -6.471 -3.642 1.00 93.50 100 GLY A C 1
ATOM 826 O O . GLY A 1 100 ? -13.976 -5.598 -3.668 1.00 93.50 100 GLY A O 1
ATOM 827 N N . ASN A 1 101 ? -12.423 -6.737 -2.523 1.00 95.38 101 ASN A N 1
ATOM 828 C CA . ASN A 1 101 ? -12.568 -5.916 -1.323 1.00 95.38 101 ASN A CA 1
ATOM 829 C C . ASN A 1 101 ? -11.810 -4.605 -1.506 1.00 95.38 101 ASN A C 1
ATOM 831 O O . ASN A 1 101 ? -10.646 -4.605 -1.909 1.00 95.38 101 ASN A O 1
ATOM 835 N N . ILE A 1 102 ? -12.459 -3.495 -1.158 1.00 96.19 102 ILE A N 1
ATOM 836 C CA . ILE A 1 102 ? -11.878 -2.159 -1.269 1.00 96.19 102 ILE A CA 1
ATOM 837 C C . ILE A 1 102 ? -11.417 -1.691 0.108 1.00 96.19 102 ILE A C 1
ATOM 839 O O . ILE A 1 102 ? -12.222 -1.547 1.027 1.00 96.19 102 ILE A O 1
ATOM 843 N N . THR A 1 103 ? -10.131 -1.372 0.212 1.00 95.06 103 THR A N 1
ATOM 844 C CA . THR A 1 103 ? -9.520 -0.749 1.384 1.00 95.06 103 THR A CA 1
ATOM 845 C C . THR A 1 103 ? -9.225 0.715 1.084 1.00 95.06 103 THR A C 1
ATOM 847 O O . THR A 1 103 ? -8.594 1.049 0.076 1.00 95.06 103 THR A O 1
ATOM 850 N N . ILE A 1 104 ? -9.673 1.600 1.976 1.00 94.00 104 ILE A N 1
ATOM 851 C CA . ILE A 1 104 ? -9.404 3.035 1.894 1.00 94.00 104 ILE A CA 1
ATOM 852 C C . ILE A 1 104 ? -8.273 3.379 2.857 1.00 94.00 104 ILE A C 1
ATOM 854 O O . ILE A 1 104 ? -8.357 3.141 4.059 1.00 94.00 104 ILE A O 1
ATOM 858 N N . TYR A 1 105 ? -7.238 3.990 2.303 1.00 93.56 105 TYR A N 1
ATOM 859 C CA . TYR A 1 105 ? -6.116 4.556 3.020 1.00 93.56 105 TYR A CA 1
ATOM 860 C C . TYR A 1 105 ? -6.267 6.072 3.075 1.00 93.56 105 TYR A C 1
ATOM 862 O O . TYR A 1 105 ? -6.547 6.719 2.065 1.00 93.56 105 TYR A O 1
ATOM 870 N N . GLN A 1 106 ? -6.047 6.647 4.248 1.00 92.88 106 GLN A N 1
ATOM 871 C CA . GLN A 1 106 ? -6.030 8.083 4.478 1.00 92.88 106 GLN A CA 1
ATOM 872 C C . GLN A 1 106 ? -4.591 8.547 4.675 1.00 92.88 106 GLN A C 1
ATOM 874 O O . GLN A 1 106 ? -3.833 7.966 5.455 1.00 92.88 106 GLN A O 1
ATOM 879 N N . GLY A 1 107 ? -4.217 9.600 3.958 1.00 89.38 107 GLY A N 1
ATOM 880 C CA . GLY A 1 107 ? -2.942 10.271 4.118 1.00 89.38 107 GLY A CA 1
ATOM 881 C C . GLY A 1 107 ? -2.865 10.912 5.499 1.00 89.38 107 GLY A C 1
ATOM 882 O O . GLY A 1 107 ? -3.787 11.606 5.926 1.00 89.38 107 GLY A O 1
ATOM 883 N N . ARG A 1 108 ? -1.759 10.693 6.200 1.00 83.25 108 ARG A N 1
ATOM 884 C CA . ARG A 1 108 ? -1.423 11.419 7.424 1.00 83.25 108 ARG A CA 1
ATOM 885 C C . ARG A 1 108 ? -0.405 12.489 7.062 1.00 83.25 108 ARG A C 1
ATOM 887 O O . ARG A 1 108 ? 0.577 12.185 6.386 1.00 83.25 108 ARG A O 1
ATOM 894 N N . GLU A 1 109 ? -0.619 13.723 7.515 1.00 67.12 109 GLU A N 1
ATOM 895 C CA . GLU A 1 109 ? 0.442 14.726 7.449 1.00 67.12 109 GLU A CA 1
ATOM 896 C C . GLU A 1 109 ? 1.665 14.192 8.198 1.00 67.12 109 GLU A C 1
ATOM 898 O O . GLU A 1 109 ? 1.565 13.665 9.314 1.00 67.12 109 GLU A O 1
ATOM 903 N N . SER A 1 110 ? 2.822 14.266 7.549 1.00 51.34 110 SER A N 1
ATOM 904 C CA . SER A 1 110 ? 4.077 13.965 8.211 1.00 51.34 110 SER A CA 1
ATOM 905 C C . SER A 1 110 ? 4.357 15.084 9.205 1.00 51.34 110 SER A C 1
ATOM 907 O O . SER A 1 110 ? 4.732 16.183 8.809 1.00 51.34 110 SER A O 1
ATOM 909 N N . VAL A 1 111 ? 4.178 14.807 10.493 1.00 37.38 111 VAL A N 1
ATOM 910 C CA . VAL A 1 111 ? 4.798 15.610 11.548 1.00 37.38 111 VAL A CA 1
ATOM 911 C C . VAL A 1 111 ? 6.282 15.232 11.529 1.00 37.38 111 VAL A C 1
ATOM 913 O O . VAL A 1 111 ? 6.669 14.239 12.144 1.00 37.38 111 VAL A O 1
ATOM 916 N N . PHE A 1 112 ? 7.071 15.922 10.703 1.00 35.62 112 PHE A N 1
ATOM 917 C CA . PHE A 1 112 ? 8.532 15.923 10.796 1.00 35.62 112 PHE A CA 1
ATOM 918 C C . PHE A 1 112 ? 8.971 17.155 11.579 1.00 35.62 112 PHE A C 1
ATOM 920 O O . PHE A 1 112 ? 8.423 18.245 11.294 1.00 35.62 112 PHE A O 1
#

Radius of gyration: 14.09 Å; Cα contacts (8 Å, |Δi|>4): 221; chains: 1; bounding box: 37×31×43 Å